Protein AF-A0A0Q6AF02-F1 (afdb_monomer)

Structure (mmCIF, N/CA/C/O backbone):
data_AF-A0A0Q6AF02-F1
#
_entry.id   AF-A0A0Q6AF02-F1
#
loop_
_atom_site.group_PDB
_atom_site.id
_atom_site.type_symbol
_atom_site.label_atom_id
_atom_site.label_alt_id
_atom_site.label_comp_id
_atom_site.label_asym_id
_atom_site.label_entity_id
_atom_site.label_seq_id
_atom_site.pdbx_PDB_ins_code
_atom_site.Cartn_x
_atom_site.Cartn_y
_atom_site.Cartn_z
_atom_site.occupancy
_atom_site.B_iso_or_equiv
_atom_site.auth_seq_id
_atom_site.auth_comp_id
_atom_site.auth_asym_id
_atom_site.auth_atom_id
_atom_site.pdbx_PDB_model_num
ATOM 1 N N . MET A 1 1 ? 44.358 27.420 7.955 1.00 37.75 1 MET A N 1
ATOM 2 C CA . MET A 1 1 ? 42.932 27.780 7.808 1.00 37.75 1 MET A CA 1
ATOM 3 C C . MET A 1 1 ? 42.474 27.159 6.496 1.00 37.75 1 MET A C 1
ATOM 5 O O . MET A 1 1 ? 42.951 27.600 5.468 1.00 37.75 1 MET A O 1
ATOM 9 N N . GLU A 1 2 ? 41.735 26.065 6.395 1.00 48.66 2 GLU A N 1
ATOM 10 C CA . GLU A 1 2 ? 41.163 25.079 7.316 1.00 48.66 2 GLU A CA 1
ATOM 11 C C . GLU A 1 2 ? 41.333 23.733 6.593 1.00 48.66 2 GLU A C 1
ATOM 13 O O . GLU A 1 2 ? 40.861 23.576 5.469 1.00 48.66 2 GLU A O 1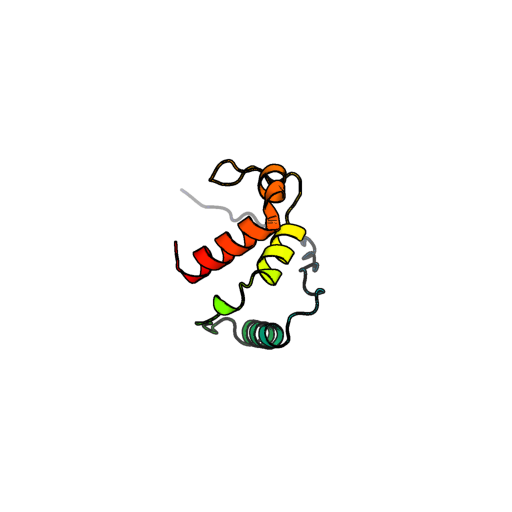
ATOM 18 N N . GLY A 1 3 ? 42.044 22.788 7.207 1.00 43.56 3 GLY A N 1
ATOM 19 C CA . GLY A 1 3 ? 42.007 21.388 6.799 1.00 43.56 3 GLY A CA 1
ATOM 20 C C . GLY A 1 3 ? 40.773 20.754 7.426 1.00 43.56 3 GLY A C 1
ATOM 21 O O . GLY A 1 3 ? 40.568 20.889 8.631 1.00 43.56 3 GLY A O 1
ATOM 22 N N . ARG A 1 4 ? 39.938 20.104 6.616 1.00 45.09 4 ARG A N 1
ATOM 23 C CA . ARG A 1 4 ? 38.854 19.257 7.115 1.00 45.09 4 ARG A CA 1
ATOM 24 C C . ARG A 1 4 ? 39.265 17.807 6.934 1.00 45.09 4 ARG A C 1
ATOM 26 O O . ARG A 1 4 ? 39.245 17.270 5.831 1.00 45.09 4 ARG A O 1
ATOM 33 N N . ASP A 1 5 ? 39.702 17.268 8.059 1.00 39.75 5 ASP A N 1
ATOM 34 C CA . ASP A 1 5 ? 39.973 15.874 8.362 1.00 39.75 5 ASP A CA 1
ATOM 35 C C . ASP A 1 5 ? 38.769 14.996 7.971 1.00 39.75 5 ASP A C 1
ATOM 37 O O . ASP A 1 5 ? 37.625 15.286 8.335 1.00 39.75 5 ASP A O 1
ATOM 41 N N . GLN A 1 6 ? 39.017 13.968 7.161 1.00 53.91 6 GLN A N 1
ATOM 42 C CA . GLN A 1 6 ? 38.043 12.924 6.855 1.00 53.91 6 GLN A CA 1
ATOM 43 C C . GLN A 1 6 ? 38.026 11.950 8.035 1.00 53.91 6 GLN A C 1
ATOM 45 O O . GLN A 1 6 ? 39.070 11.366 8.317 1.00 53.91 6 GLN A O 1
ATOM 50 N N . PRO A 1 7 ? 36.887 11.698 8.700 1.00 41.09 7 PRO A N 1
ATOM 51 C CA . PRO A 1 7 ? 36.839 10.615 9.661 1.00 41.09 7 PRO A CA 1
ATOM 52 C C . PRO A 1 7 ? 36.814 9.284 8.902 1.00 41.09 7 PRO A C 1
ATOM 54 O O . PRO A 1 7 ? 35.787 8.851 8.372 1.00 41.09 7 PRO A O 1
ATOM 57 N N . GLU 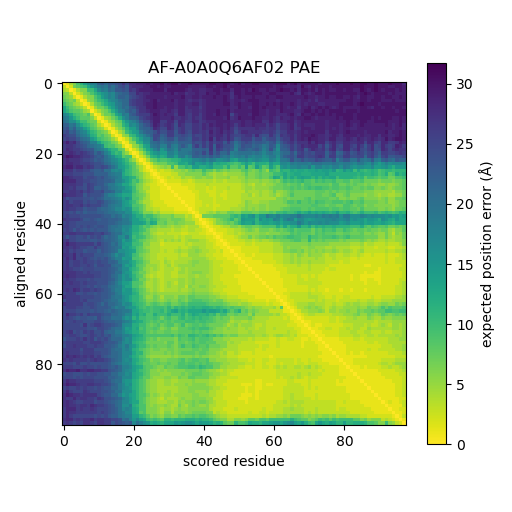A 1 8 ? 37.976 8.641 8.853 1.00 44.34 8 GLU A N 1
ATOM 58 C CA . GLU A 1 8 ? 38.107 7.202 8.674 1.00 44.34 8 GLU A CA 1
ATOM 59 C C . GLU A 1 8 ? 37.321 6.500 9.788 1.00 44.34 8 GLU A C 1
ATOM 61 O O . GLU A 1 8 ? 37.589 6.679 10.975 1.00 44.34 8 GLU A O 1
ATOM 66 N N . GLY A 1 9 ? 36.321 5.702 9.416 1.00 39.81 9 GLY A N 1
ATOM 67 C CA . GLY A 1 9 ? 35.558 4.932 10.391 1.00 39.81 9 GLY A CA 1
ATOM 68 C C . GLY A 1 9 ? 34.157 4.591 9.921 1.00 39.81 9 GLY A C 1
ATOM 69 O O . GLY A 1 9 ? 33.175 5.202 10.326 1.00 39.81 9 GLY A O 1
ATOM 70 N N . SER A 1 10 ? 34.031 3.552 9.108 1.00 36.22 10 SER A N 1
ATOM 71 C CA . SER A 1 10 ? 32.803 2.761 9.091 1.00 36.22 10 SER A CA 1
ATOM 72 C C . SER A 1 10 ? 33.210 1.310 9.132 1.00 36.22 10 SER A C 1
ATOM 74 O O . SER A 1 10 ? 33.608 0.707 8.137 1.00 36.22 10 SER A O 1
ATOM 76 N N . LEU A 1 11 ? 33.178 0.814 10.362 1.00 33.81 11 LEU A N 1
ATOM 77 C CA . LEU A 1 11 ? 33.227 -0.580 10.727 1.00 33.81 11 LEU A CA 1
ATOM 78 C C . LEU A 1 11 ? 32.499 -1.438 9.696 1.00 33.81 11 LEU A C 1
ATOM 80 O O . LEU A 1 11 ? 31.414 -1.117 9.215 1.00 33.81 11 LEU A O 1
ATOM 84 N N . ARG A 1 12 ? 33.133 -2.570 9.420 1.00 41.12 12 ARG A N 1
ATOM 85 C CA . ARG A 1 12 ? 32.585 -3.767 8.799 1.00 41.12 12 ARG A CA 1
ATOM 86 C C . ARG A 1 12 ? 31.389 -4.273 9.621 1.00 41.12 12 ARG A C 1
ATOM 88 O O . ARG A 1 12 ? 31.466 -5.321 10.245 1.00 41.12 12 ARG A O 1
ATOM 95 N N . GLU A 1 13 ? 30.286 -3.536 9.635 1.00 42.06 13 GLU A N 1
ATOM 96 C CA . GLU A 1 13 ? 28.981 -4.045 10.037 1.00 42.06 13 GLU A CA 1
ATOM 97 C C . GLU A 1 13 ? 28.399 -4.754 8.824 1.00 42.06 13 GLU A C 1
ATOM 99 O O . GLU A 1 13 ? 27.736 -4.177 7.965 1.00 42.06 13 GLU A O 1
ATOM 104 N N . GLU A 1 14 ? 28.788 -6.024 8.726 1.00 40.62 14 GLU A N 1
ATOM 105 C CA . GLU A 1 14 ? 27.918 -7.137 8.364 1.00 40.62 14 GLU A CA 1
ATOM 106 C C . GLU A 1 14 ? 26.598 -6.674 7.748 1.00 40.62 14 GLU A C 1
ATOM 108 O O . GLU A 1 14 ? 25.597 -6.481 8.441 1.00 40.62 14 GLU A O 1
ATOM 113 N N . ALA A 1 15 ? 26.618 -6.470 6.428 1.00 40.62 15 ALA A N 1
ATOM 114 C CA . ALA A 1 15 ? 25.427 -6.218 5.645 1.00 40.62 15 ALA A CA 1
ATOM 115 C C . ALA A 1 15 ? 24.429 -7.328 5.978 1.00 40.62 15 ALA A C 1
ATOM 117 O O . ALA A 1 15 ? 24.567 -8.470 5.534 1.00 40.62 15 ALA A O 1
ATOM 118 N N . ARG A 1 16 ? 23.457 -6.995 6.834 1.00 35.53 16 ARG A N 1
ATOM 119 C CA . ARG A 1 16 ? 22.380 -7.872 7.273 1.00 35.53 16 ARG A CA 1
ATOM 120 C C . ARG A 1 16 ? 21.555 -8.201 6.0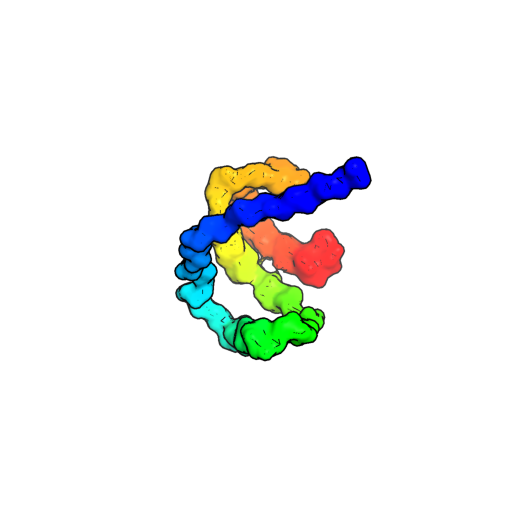40 1.00 35.53 16 ARG A C 1
ATOM 122 O O . ARG A 1 16 ? 20.565 -7.543 5.734 1.00 35.53 16 ARG A O 1
ATOM 129 N N . GLY A 1 17 ? 21.992 -9.228 5.319 1.00 44.34 17 GLY A N 1
ATOM 130 C CA . GLY A 1 17 ? 21.275 -9.872 4.235 1.00 44.34 17 GLY A CA 1
ATOM 131 C C . GLY A 1 17 ? 20.025 -10.530 4.794 1.00 44.34 17 GLY A C 1
ATOM 132 O O . GLY A 1 17 ? 19.988 -11.733 5.025 1.00 44.34 17 GLY A O 1
ATOM 133 N N . ARG A 1 18 ? 18.998 -9.727 5.063 1.00 39.31 18 ARG A N 1
ATOM 134 C CA . ARG A 1 18 ? 17.644 -10.185 5.382 1.00 39.31 18 ARG A CA 1
ATOM 135 C C . ARG A 1 18 ? 16.623 -9.258 4.736 1.00 39.31 18 ARG A C 1
ATOM 137 O O . ARG A 1 18 ? 15.690 -8.780 5.372 1.00 39.31 18 ARG A O 1
ATOM 144 N N . THR A 1 19 ? 16.796 -9.011 3.443 1.00 37.75 19 THR A N 1
ATOM 145 C CA . THR A 1 19 ? 15.728 -8.457 2.614 1.00 37.75 19 THR A CA 1
ATOM 146 C C . THR A 1 19 ? 14.649 -9.514 2.399 1.00 37.75 19 THR A C 1
ATOM 148 O O . THR A 1 19 ? 14.917 -10.705 2.240 1.00 37.75 19 THR A O 1
ATOM 151 N N . GLN A 1 20 ? 13.406 -9.045 2.419 1.00 50.25 20 GLN A N 1
ATOM 152 C CA . GLN A 1 20 ? 12.135 -9.768 2.510 1.00 50.25 20 GLN A CA 1
ATOM 153 C C . GLN A 1 20 ? 11.772 -10.587 1.250 1.00 50.25 20 GLN A C 1
ATOM 155 O O . GLN A 1 20 ? 10.601 -10.738 0.910 1.00 50.25 20 GLN A O 1
ATOM 160 N N . SER A 1 21 ? 12.762 -11.134 0.546 1.00 48.75 21 SER A N 1
ATOM 161 C CA . SER A 1 21 ? 12.618 -11.797 -0.755 1.00 48.75 21 SER A CA 1
ATOM 162 C C . SER A 1 21 ? 12.138 -13.253 -0.656 1.00 48.75 21 SER A C 1
ATOM 164 O O . SER A 1 21 ? 12.560 -14.0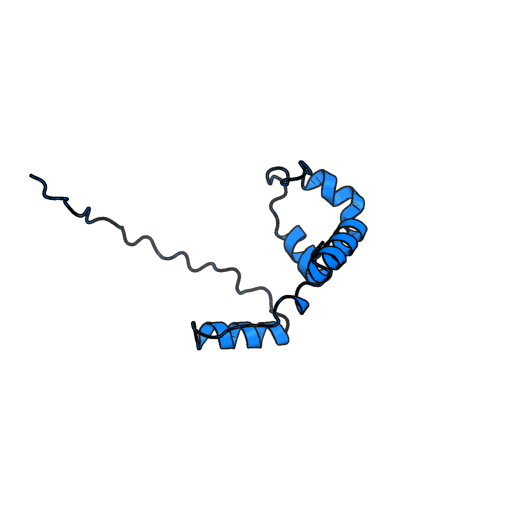85 -1.455 1.00 48.75 21 SER A O 1
ATOM 166 N N . ARG A 1 22 ? 11.313 -13.598 0.344 1.00 45.06 22 ARG A N 1
ATOM 167 C CA . ARG A 1 22 ? 10.862 -14.988 0.565 1.00 45.06 22 ARG A CA 1
ATOM 168 C C . ARG A 1 22 ? 9.346 -15.194 0.501 1.00 45.06 22 ARG A C 1
ATOM 170 O O . ARG A 1 22 ? 8.888 -16.319 0.645 1.00 45.06 22 ARG A O 1
ATOM 177 N N . VAL A 1 23 ? 8.564 -14.143 0.256 1.00 56.66 23 VAL A N 1
ATOM 178 C CA . VAL A 1 23 ? 7.189 -14.341 -0.223 1.00 56.66 23 VAL A CA 1
ATOM 179 C C . VAL A 1 23 ? 7.286 -14.520 -1.730 1.00 56.66 23 VAL A C 1
ATOM 181 O O . VAL A 1 23 ? 7.874 -13.662 -2.385 1.00 56.66 23 VAL A O 1
ATOM 184 N N . ALA A 1 24 ? 6.775 -15.639 -2.252 1.00 60.66 24 ALA A N 1
ATOM 185 C CA . ALA A 1 24 ? 6.698 -15.871 -3.690 1.00 60.66 24 ALA A CA 1
ATOM 186 C C . ALA A 1 24 ? 6.022 -14.657 -4.335 1.00 60.66 24 ALA A C 1
ATOM 188 O O . ALA A 1 24 ? 4.914 -14.275 -3.943 1.00 60.66 24 ALA A O 1
ATOM 189 N N . LEU A 1 25 ? 6.738 -13.997 -5.243 1.00 64.00 25 LEU A N 1
ATOM 190 C CA . LEU A 1 25 ? 6.169 -12.884 -5.976 1.00 64.00 25 LEU A CA 1
ATOM 191 C C . LEU A 1 25 ? 5.191 -13.464 -7.001 1.00 64.00 25 LEU A C 1
ATOM 193 O O . LEU A 1 25 ? 5.464 -14.508 -7.592 1.00 64.00 25 LEU A O 1
ATOM 197 N N . PRO A 1 26 ? 4.068 -12.784 -7.246 1.00 73.50 26 PRO A N 1
ATOM 198 C CA . PRO A 1 26 ? 3.282 -13.016 -8.443 1.00 73.50 26 PRO A CA 1
ATOM 199 C C . PRO A 1 26 ? 4.195 -13.075 -9.693 1.00 73.50 26 PRO A C 1
ATOM 201 O O . PRO A 1 26 ? 5.120 -12.261 -9.789 1.00 73.50 26 PRO A O 1
ATOM 204 N N . PRO A 1 27 ? 3.966 -13.987 -10.660 1.00 76.62 27 PRO A N 1
ATOM 205 C CA . PRO A 1 27 ? 4.877 -14.214 -11.796 1.00 76.62 27 PRO A CA 1
ATOM 206 C C . PRO A 1 27 ? 5.181 -12.952 -12.625 1.00 76.62 27 PRO A C 1
ATOM 208 O O . PRO A 1 27 ? 6.271 -12.773 -13.170 1.00 76.62 27 PRO A O 1
ATOM 211 N N . ASN A 1 28 ? 4.213 -12.037 -12.707 1.00 78.38 28 ASN A N 1
ATOM 212 C CA . ASN A 1 28 ? 4.370 -10.716 -13.316 1.00 78.38 28 ASN A CA 1
ATOM 213 C C . ASN A 1 28 ? 5.402 -9.850 -12.570 1.00 78.38 28 ASN A C 1
ATOM 215 O O . ASN A 1 28 ? 6.242 -9.218 -13.210 1.00 78.38 28 ASN A O 1
ATOM 219 N N . LEU A 1 29 ? 5.397 -9.862 -11.235 1.00 84.75 29 LEU A N 1
ATOM 220 C CA . LEU A 1 29 ? 6.357 -9.125 -10.413 1.00 84.75 29 LEU A CA 1
ATOM 221 C C . LEU A 1 29 ? 7.736 -9.794 -10.361 1.00 84.75 29 LEU A C 1
ATOM 223 O O . LEU A 1 29 ? 8.733 -9.090 -10.201 1.00 84.75 29 LEU A O 1
ATOM 227 N N . GLU A 1 30 ? 7.838 -11.114 -10.546 1.00 85.06 30 GLU A N 1
ATOM 228 C CA . GLU A 1 30 ? 9.141 -11.791 -10.668 1.00 85.06 30 GLU A CA 1
ATOM 229 C C . GLU A 1 30 ? 9.941 -11.263 -11.862 1.00 85.06 30 GLU A C 1
ATOM 231 O O . GLU A 1 30 ? 11.129 -10.960 -11.735 1.00 85.06 30 GLU A O 1
ATOM 236 N N . ARG A 1 31 ? 9.275 -11.056 -13.004 1.00 85.56 31 ARG A N 1
ATOM 237 C CA . ARG A 1 31 ? 9.888 -10.453 -14.196 1.00 85.56 31 ARG A CA 1
ATOM 238 C C . ARG A 1 31 ? 10.315 -9.007 -13.969 1.00 85.56 31 ARG A C 1
ATOM 240 O O . ARG A 1 31 ? 11.408 -8.628 -14.386 1.00 85.56 31 ARG A O 1
ATOM 247 N N . VAL A 1 32 ? 9.477 -8.210 -13.302 1.00 87.06 32 VAL A N 1
ATOM 248 C CA . VAL A 1 32 ? 9.822 -6.829 -12.918 1.00 87.06 32 VAL A CA 1
ATOM 249 C C . VAL A 1 32 ? 11.071 -6.829 -12.036 1.00 87.06 32 VAL A C 1
ATOM 251 O O . VAL A 1 32 ? 11.999 -6.060 -12.275 1.00 87.06 32 VAL A O 1
ATOM 254 N N . ASN A 1 33 ? 11.134 -7.735 -11.060 1.00 86.62 33 ASN A N 1
ATOM 255 C CA . ASN A 1 33 ? 12.265 -7.859 -10.146 1.00 86.62 33 ASN A CA 1
ATOM 256 C C . ASN A 1 33 ? 13.547 -8.309 -10.872 1.00 86.62 33 ASN A C 1
ATOM 258 O O . ASN A 1 33 ? 14.617 -7.750 -10.637 1.00 86.62 33 ASN A O 1
ATOM 262 N N . ALA A 1 34 ? 13.447 -9.265 -11.800 1.00 88.25 34 ALA A N 1
ATOM 263 C CA . ALA A 1 34 ? 14.570 -9.684 -12.638 1.00 88.25 34 ALA A CA 1
ATOM 264 C C . ALA A 1 34 ? 15.111 -8.526 -13.494 1.00 88.25 34 ALA A C 1
ATOM 266 O O . ALA A 1 34 ? 16.318 -8.282 -13.493 1.00 88.25 34 ALA A O 1
ATOM 267 N N . ALA A 1 35 ? 14.227 -7.764 -14.146 1.00 86.38 35 ALA A N 1
ATOM 26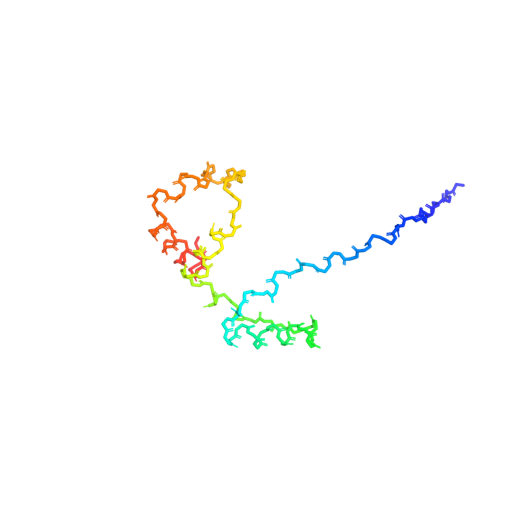8 C CA . ALA A 1 35 ? 14.608 -6.581 -14.917 1.00 86.38 35 ALA A CA 1
ATOM 269 C C . ALA A 1 35 ? 15.271 -5.508 -14.032 1.00 86.38 35 ALA A C 1
ATOM 271 O O . ALA A 1 35 ? 16.300 -4.945 -14.406 1.00 86.38 35 ALA A O 1
ATOM 272 N N . ALA A 1 36 ? 14.740 -5.284 -12.824 1.00 87.50 36 ALA A N 1
ATOM 273 C CA . ALA A 1 36 ? 15.305 -4.337 -11.864 1.00 87.50 36 ALA A CA 1
ATOM 274 C C . ALA A 1 36 ? 16.710 -4.750 -11.392 1.00 87.50 36 ALA A C 1
ATOM 276 O O . ALA A 1 36 ? 17.569 -3.893 -11.196 1.00 87.50 36 ALA A O 1
ATOM 277 N N . LYS A 1 37 ? 16.964 -6.058 -11.239 1.00 87.12 37 LYS A N 1
ATOM 278 C CA . LYS A 1 37 ? 18.282 -6.598 -10.866 1.00 87.12 37 LYS A CA 1
ATOM 279 C C . LYS A 1 37 ? 19.310 -6.504 -11.992 1.00 87.12 37 LYS A C 1
ATOM 281 O O . LYS A 1 37 ? 20.481 -6.279 -11.713 1.00 87.12 37 LYS A O 1
ATOM 286 N N . GLN A 1 38 ? 18.893 -6.720 -13.237 1.00 87.19 38 GLN A N 1
ATOM 287 C CA . GLN A 1 38 ? 19.803 -6.756 -14.386 1.00 87.19 38 GLN A CA 1
ATOM 288 C C . GLN A 1 38 ? 20.220 -5.363 -14.861 1.00 87.19 38 GLN A C 1
ATOM 290 O O . GLN A 1 38 ? 21.350 -5.182 -15.307 1.00 87.19 38 GLN A O 1
ATOM 295 N N . ALA A 1 39 ? 19.329 -4.376 -14.768 1.00 85.19 39 ALA A N 1
ATOM 296 C CA . ALA A 1 39 ? 19.595 -3.036 -15.265 1.00 85.19 39 ALA A CA 1
ATOM 297 C C . ALA A 1 39 ? 19.022 -1.982 -14.315 1.00 85.19 39 ALA A C 1
ATOM 299 O O . ALA A 1 39 ? 17.834 -1.659 -14.357 1.00 85.19 39 ALA A O 1
ATOM 300 N N . ALA A 1 40 ? 19.909 -1.381 -13.516 1.00 76.19 40 ALA A N 1
ATOM 301 C CA . ALA A 1 40 ? 19.576 -0.305 -12.579 1.00 76.19 40 ALA A CA 1
ATOM 302 C C . ALA A 1 40 ? 18.978 0.942 -13.263 1.00 76.19 40 ALA A C 1
ATOM 304 O O . ALA A 1 40 ? 18.304 1.737 -12.618 1.00 76.19 40 ALA A O 1
ATOM 305 N N . GLN A 1 41 ? 19.203 1.105 -14.572 1.00 83.69 41 GLN A N 1
ATOM 306 C CA . GLN A 1 41 ? 18.688 2.220 -15.375 1.00 83.69 41 GLN A CA 1
ATOM 307 C C . GLN A 1 41 ? 17.323 1.922 -16.029 1.00 83.69 41 GLN A C 1
ATOM 309 O O . GLN A 1 41 ? 16.805 2.749 -16.780 1.00 83.69 41 GLN A O 1
ATOM 314 N N . THR A 1 42 ? 16.722 0.755 -15.766 1.00 84.25 42 THR A N 1
ATOM 315 C CA . THR A 1 42 ? 15.410 0.390 -16.319 1.00 84.25 42 THR A CA 1
ATOM 316 C C . THR A 1 42 ? 14.322 1.324 -15.794 1.00 84.25 42 THR A C 1
ATOM 318 O O . THR A 1 42 ? 14.084 1.411 -14.590 1.00 84.25 42 THR A O 1
ATOM 321 N N . ARG A 1 43 ? 13.611 1.994 -16.707 1.00 86.25 43 ARG A N 1
ATOM 322 C CA . ARG A 1 43 ? 12.415 2.777 -16.377 1.00 86.25 43 ARG A CA 1
ATOM 323 C C . ARG A 1 43 ? 11.177 1.892 -16.415 1.00 86.25 43 ARG A C 1
ATOM 325 O O . ARG A 1 43 ? 10.785 1.414 -17.475 1.00 86.25 43 ARG A O 1
ATOM 332 N N . PHE A 1 44 ? 10.526 1.737 -15.267 1.00 87.44 44 PHE A N 1
ATOM 333 C CA . PHE A 1 44 ? 9.221 1.092 -15.175 1.00 87.44 44 PHE A CA 1
ATOM 334 C C . PHE A 1 44 ? 8.122 2.149 -15.250 1.00 87.44 44 PHE A C 1
ATOM 336 O O . PHE A 1 44 ? 8.007 2.995 -14.368 1.00 87.44 44 PHE A O 1
ATOM 343 N N . THR A 1 45 ? 7.316 2.111 -16.307 1.00 89.25 45 THR A N 1
ATOM 344 C CA . THR A 1 45 ? 6.282 3.128 -16.571 1.00 89.25 45 THR A CA 1
ATOM 345 C C . THR A 1 45 ? 4.892 2.725 -16.092 1.00 89.25 45 THR A C 1
ATOM 347 O O . THR A 1 45 ? 4.009 3.568 -16.002 1.00 89.25 45 THR A O 1
ATOM 350 N N . ALA A 1 46 ? 4.687 1.450 -15.761 1.00 88.06 46 ALA A N 1
ATOM 351 C CA . ALA A 1 46 ? 3.374 0.905 -15.451 1.00 88.06 46 ALA A CA 1
ATOM 352 C C . ALA A 1 46 ? 3.427 -0.013 -14.224 1.00 88.06 46 ALA A C 1
ATOM 354 O O . ALA A 1 46 ? 3.009 -1.151 -14.313 1.00 88.06 46 ALA A O 1
ATOM 355 N N . LEU A 1 47 ? 3.953 0.423 -13.076 1.00 90.19 47 LEU A N 1
ATOM 356 C CA . LEU A 1 47 ? 3.917 -0.410 -11.855 1.00 90.19 47 LEU A CA 1
ATOM 357 C C . LEU A 1 47 ? 2.623 -0.257 -11.052 1.00 90.19 47 LEU A C 1
ATOM 359 O O . LEU A 1 47 ? 2.267 -1.158 -10.299 1.00 90.19 47 LEU A O 1
ATOM 363 N N . LEU A 1 48 ? 1.917 0.863 -11.226 1.00 88.62 48 LEU A N 1
ATOM 364 C CA . LEU A 1 48 ? 0.747 1.216 -10.418 1.00 88.62 48 LEU A CA 1
ATOM 365 C C . LEU A 1 48 ? -0.366 0.160 -10.486 1.00 88.62 48 LEU A C 1
ATOM 367 O O . LEU A 1 48 ? -0.980 -0.134 -9.471 1.00 88.62 48 LEU A O 1
ATOM 371 N N . HIS A 1 49 ? -0.562 -0.473 -11.647 1.00 86.62 49 HIS A N 1
ATOM 372 C CA . HIS A 1 49 ? -1.591 -1.502 -11.838 1.00 86.62 49 HIS A CA 1
ATOM 373 C C . HIS A 1 49 ? -1.361 -2.789 -11.021 1.00 86.62 49 HIS A C 1
ATOM 375 O O . HIS A 1 49 ? -2.232 -3.651 -10.989 1.00 86.62 49 HIS A O 1
ATOM 381 N N . HIS A 1 50 ? -0.195 -2.952 -10.385 1.00 88.00 50 HIS A N 1
ATOM 382 C CA . HIS A 1 50 ? 0.070 -4.061 -9.464 1.00 88.00 50 HIS A CA 1
ATOM 383 C C . HIS A 1 50 ? -0.426 -3.795 -8.036 1.00 88.00 50 HIS A C 1
ATOM 385 O O . HIS A 1 50 ? -0.312 -4.675 -7.182 1.00 88.00 50 HIS A O 1
ATOM 391 N N . ILE A 1 51 ? -0.927 -2.592 -7.744 1.00 90.31 51 ILE A N 1
ATOM 392 C CA . ILE A 1 51 ? -1.433 -2.228 -6.419 1.00 90.31 51 ILE A CA 1
ATOM 393 C C . ILE 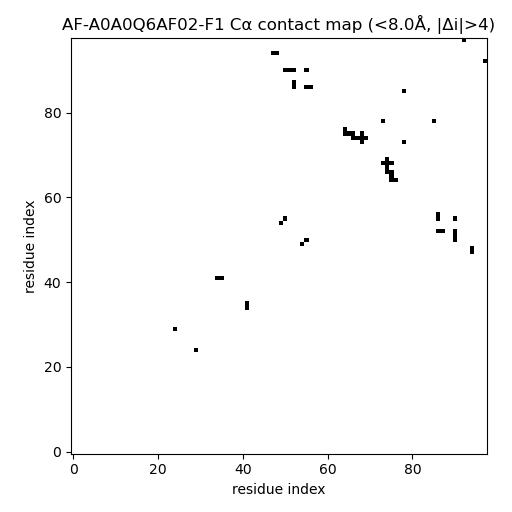A 1 51 ? -2.926 -2.558 -6.345 1.00 90.31 51 ILE A C 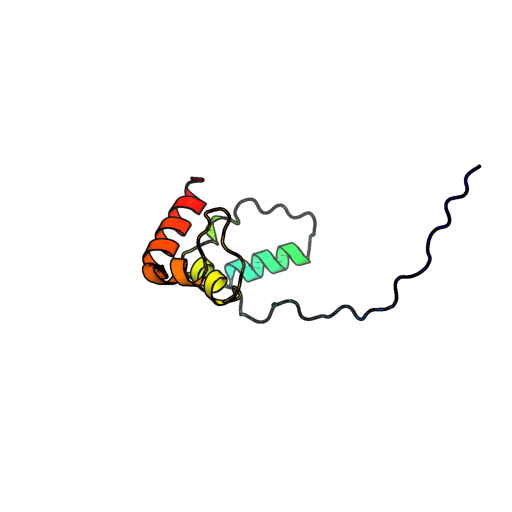1
ATOM 395 O O . ILE A 1 51 ? -3.762 -1.670 -6.406 1.00 90.31 51 ILE A O 1
ATOM 399 N N . ASP A 1 52 ? -3.265 -3.838 -6.218 1.00 91.75 52 ASP A N 1
ATOM 400 C CA . ASP A 1 52 ? -4.648 -4.288 -6.017 1.00 91.75 52 ASP A CA 1
ATOM 401 C C . ASP A 1 52 ? -5.033 -4.405 -4.524 1.00 91.75 52 ASP A C 1
ATOM 403 O O . ASP A 1 52 ? -4.210 -4.243 -3.615 1.00 91.75 52 ASP A O 1
ATOM 407 N N . GLU A 1 53 ? -6.307 -4.701 -4.250 1.00 93.88 53 GLU A N 1
ATOM 408 C CA . GLU A 1 53 ? -6.823 -4.878 -2.886 1.00 93.88 53 GLU A CA 1
ATOM 409 C C . GLU A 1 53 ? -6.072 -5.969 -2.104 1.00 93.88 53 GLU A C 1
ATOM 411 O O . GLU A 1 53 ? -5.833 -5.822 -0.902 1.00 93.88 53 GLU A O 1
ATOM 416 N N . ALA A 1 54 ? -5.648 -7.051 -2.765 1.00 91.44 54 ALA A N 1
ATOM 417 C CA . ALA A 1 54 ? -4.911 -8.131 -2.117 1.00 91.44 54 ALA A CA 1
ATOM 418 C C . ALA A 1 54 ? -3.483 -7.693 -1.755 1.00 91.44 54 ALA A C 1
ATOM 420 O O . ALA A 1 54 ? -2.994 -8.021 -0.665 1.00 91.44 54 ALA A O 1
ATOM 421 N N . ALA A 1 55 ? -2.830 -6.913 -2.619 1.00 91.81 55 ALA A N 1
ATOM 422 C CA . ALA A 1 55 ? -1.534 -6.299 -2.353 1.00 91.81 55 ALA A CA 1
ATOM 423 C C . ALA A 1 55 ? -1.612 -5.324 -1.166 1.00 91.81 55 ALA A C 1
ATOM 425 O O . ALA A 1 55 ? -0.785 -5.401 -0.249 1.00 91.81 55 ALA A O 1
ATOM 426 N N . LEU A 1 56 ? -2.639 -4.468 -1.126 1.00 93.19 56 LEU A N 1
ATOM 427 C CA . LEU A 1 56 ? -2.877 -3.531 -0.022 1.00 93.19 56 LEU A CA 1
ATOM 428 C C . LEU A 1 56 ? -3.186 -4.258 1.292 1.00 93.19 56 LEU A C 1
ATOM 430 O O . LEU A 1 56 ? -2.610 -3.935 2.334 1.00 93.19 56 LEU A O 1
ATOM 434 N N . LEU A 1 57 ? -4.018 -5.299 1.251 1.00 93.75 57 LEU A N 1
ATOM 435 C CA . LEU A 1 57 ? -4.310 -6.126 2.420 1.00 93.75 57 LEU A CA 1
ATOM 436 C C . LEU A 1 57 ? -3.046 -6.822 2.942 1.00 93.75 57 LEU A C 1
ATOM 438 O O . LEU A 1 57 ? -2.825 -6.913 4.154 1.00 93.75 57 LEU A O 1
ATOM 442 N N . GLN A 1 58 ? -2.185 -7.302 2.043 1.00 91.38 58 GLN A N 1
ATOM 443 C CA . GLN A 1 58 ? -0.908 -7.897 2.421 1.00 91.38 58 GLN A CA 1
ATOM 444 C C . GLN A 1 58 ? 0.030 -6.861 3.059 1.00 91.38 58 GLN A C 1
ATOM 446 O O . GLN A 1 58 ? 0.676 -7.168 4.066 1.00 91.38 58 GLN A O 1
ATOM 451 N N . ALA A 1 59 ? 0.081 -5.639 2.526 1.00 91.44 59 ALA A N 1
ATOM 452 C CA . ALA A 1 59 ? 0.840 -4.540 3.115 1.00 91.44 59 ALA A CA 1
ATOM 453 C C . ALA A 1 59 ? 0.329 -4.197 4.526 1.00 91.44 59 ALA A C 1
ATOM 455 O O . ALA A 1 59 ? 1.123 -4.155 5.469 1.00 91.44 59 ALA A O 1
ATOM 456 N N . PHE A 1 60 ? -0.991 -4.084 4.707 1.00 91.56 60 PHE A N 1
ATOM 457 C CA . PHE A 1 60 ? -1.617 -3.865 6.016 1.00 91.56 60 PHE A CA 1
ATOM 458 C C . PHE A 1 60 ? -1.287 -4.983 7.018 1.00 91.56 60 PHE A C 1
ATOM 460 O O . PHE A 1 60 ? -1.026 -4.744 8.200 1.00 91.56 60 PHE A O 1
ATOM 467 N N . ARG A 1 61 ? -1.243 -6.241 6.565 1.00 90.38 61 ARG A N 1
ATOM 468 C CA . ARG A 1 61 ? -0.849 -7.383 7.411 1.00 90.38 61 ARG A CA 1
ATOM 469 C C . ARG A 1 61 ? 0.612 -7.308 7.864 1.00 90.38 61 ARG A C 1
ATOM 471 O O . ARG A 1 61 ? 0.912 -7.690 8.994 1.00 90.38 61 ARG A O 1
ATOM 478 N N . ARG A 1 62 ? 1.501 -6.786 7.016 1.00 90.38 62 ARG A N 1
ATOM 479 C CA . ARG A 1 62 ? 2.928 -6.587 7.329 1.00 90.38 62 ARG A CA 1
ATOM 480 C C . ARG A 1 62 ? 3.189 -5.357 8.204 1.00 90.38 62 ARG A C 1
ATOM 482 O O . ARG A 1 62 ? 4.244 -5.283 8.832 1.00 90.38 62 ARG A O 1
ATOM 489 N N . GLN A 1 63 ? 2.260 -4.403 8.255 1.00 89.50 63 GLN A N 1
ATOM 490 C CA . GLN A 1 63 ? 2.389 -3.204 9.077 1.00 89.50 63 GLN A CA 1
ATOM 491 C C . GLN A 1 63 ? 2.429 -3.548 10.575 1.00 89.50 63 GLN A C 1
ATOM 493 O O . GLN A 1 63 ? 1.711 -4.429 11.060 1.00 89.50 63 GLN A O 1
ATOM 498 N N . LYS A 1 64 ? 3.277 -2.832 11.327 1.00 87.38 64 LYS A N 1
ATOM 499 C CA . LYS A 1 64 ? 3.354 -2.961 12.788 1.00 87.38 64 LYS A CA 1
ATOM 500 C C . LYS A 1 64 ? 2.025 -2.538 13.414 1.00 87.38 64 LYS A C 1
ATOM 502 O O . LYS A 1 64 ? 1.515 -1.465 13.113 1.00 87.38 64 LYS A O 1
ATOM 507 N N . ARG A 1 65 ? 1.510 -3.347 14.343 1.00 87.06 65 ARG A N 1
ATOM 508 C CA . ARG A 1 65 ? 0.232 -3.079 15.032 1.00 87.06 65 ARG A CA 1
ATOM 509 C C . ARG A 1 65 ? 0.272 -1.815 15.900 1.00 87.06 65 ARG A C 1
ATOM 511 O O . ARG A 1 65 ? -0.749 -1.169 16.065 1.00 87.06 65 ARG A O 1
ATOM 518 N N . GLN A 1 66 ? 1.453 -1.457 16.404 1.00 86.50 66 GLN A N 1
ATOM 519 C CA . GLN A 1 66 ? 1.707 -0.261 17.217 1.00 86.50 66 GLN A CA 1
ATOM 520 C C . GLN A 1 66 ? 2.403 0.847 16.406 1.00 86.50 66 GLN A C 1
ATOM 522 O O . GLN A 1 66 ? 3.278 1.543 16.914 1.00 86.50 66 GLN A O 1
ATOM 527 N N . ALA A 1 67 ? 2.103 0.960 15.110 1.00 86.88 67 ALA A N 1
ATOM 528 C CA . ALA A 1 67 ? 2.589 2.088 14.323 1.00 86.88 67 ALA A CA 1
ATOM 529 C C . ALA A 1 67 ? 1.952 3.399 14.814 1.00 86.88 67 ALA A C 1
ATOM 531 O O . ALA A 1 67 ? 0.817 3.395 15.296 1.00 86.88 67 ALA A O 1
ATOM 532 N N . SER A 1 68 ? 2.676 4.511 14.659 1.00 90.88 68 SER A N 1
ATOM 533 C CA . SER A 1 68 ? 2.114 5.850 14.848 1.00 90.88 68 SER A CA 1
ATOM 534 C C . SER A 1 68 ? 0.869 6.040 13.983 1.00 90.88 68 SER A C 1
ATOM 536 O O . SER A 1 68 ? 0.731 5.407 12.933 1.00 90.88 68 SER A O 1
ATOM 538 N N . ALA A 1 69 ? -0.024 6.921 14.431 1.00 92.31 69 ALA A N 1
ATOM 539 C CA . ALA A 1 69 ? -1.184 7.316 13.647 1.00 92.31 69 ALA A CA 1
ATOM 540 C C . ALA A 1 69 ? -0.765 7.828 12.259 1.00 92.31 69 ALA A C 1
ATOM 542 O O . ALA A 1 69 ? 0.320 8.398 12.097 1.00 92.31 69 ALA A O 1
ATOM 543 N N . GLY A 1 70 ? -1.629 7.603 11.269 1.00 90.56 70 GLY A N 1
ATOM 544 C CA . GLY A 1 70 ? -1.467 8.161 9.934 1.00 90.56 70 GLY A CA 1
ATOM 545 C C . GLY A 1 70 ? -1.470 9.689 9.948 1.00 90.56 70 GLY A C 1
ATOM 546 O O . GLY A 1 70 ? -1.755 10.331 10.959 1.00 90.56 70 GLY A O 1
ATOM 547 N N . VAL A 1 71 ? -1.169 10.288 8.796 1.00 89.62 71 VAL A N 1
ATOM 548 C CA . VAL A 1 71 ? -1.237 11.751 8.603 1.00 89.62 71 VAL A CA 1
ATOM 549 C C . VAL A 1 71 ? -2.643 12.316 8.839 1.00 89.62 71 VAL A C 1
ATOM 551 O O . VAL A 1 71 ? -2.799 13.485 9.165 1.00 89.62 71 VAL A O 1
ATOM 554 N N . ASP A 1 72 ? -3.654 11.465 8.703 1.00 89.00 72 ASP A N 1
ATOM 555 C CA . ASP A 1 72 ? -5.066 11.702 8.992 1.00 89.00 72 ASP A CA 1
ATOM 556 C C . ASP A 1 72 ? -5.432 11.477 10.473 1.00 89.00 72 ASP A C 1
ATOM 558 O O . ASP A 1 7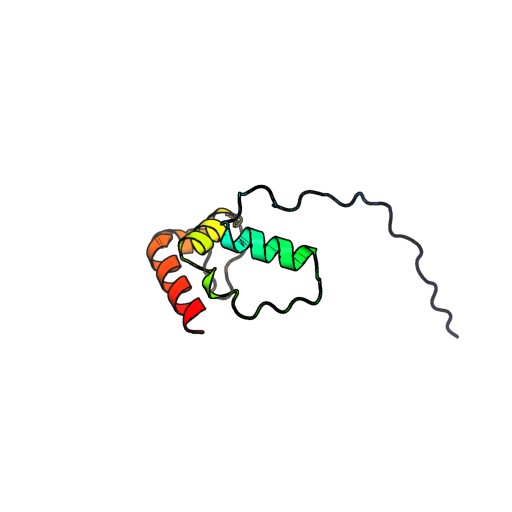2 ? -6.594 11.607 10.854 1.00 89.00 72 ASP A O 1
ATOM 562 N N . GLY A 1 73 ? -4.461 11.124 11.319 1.00 92.56 73 GLY A N 1
ATOM 563 C CA . GLY A 1 73 ? -4.669 10.799 12.729 1.00 92.56 73 GLY A CA 1
ATOM 564 C C . GLY A 1 73 ? -5.269 9.410 12.970 1.00 92.56 73 GLY A C 1
ATOM 565 O O . GLY A 1 73 ? -5.522 9.049 14.123 1.00 92.56 73 GLY A O 1
ATOM 566 N N . VAL A 1 74 ? -5.474 8.597 11.929 1.00 92.62 74 VAL A N 1
ATOM 567 C CA . VAL A 1 74 ? -6.099 7.277 12.067 1.00 92.62 74 VAL A CA 1
ATOM 568 C C . VAL A 1 74 ? -5.063 6.250 12.533 1.00 92.62 74 VAL A C 1
ATOM 570 O O . VAL A 1 74 ? -3.996 6.084 11.942 1.00 92.62 74 VAL A O 1
ATOM 573 N N . THR A 1 75 ? -5.365 5.534 13.618 1.00 93.19 75 THR A N 1
ATOM 574 C CA . THR A 1 75 ? -4.515 4.440 14.114 1.00 93.19 75 THR A CA 1
ATOM 575 C C . THR A 1 75 ? -4.782 3.146 13.352 1.00 93.19 75 THR A C 1
ATOM 577 O O . THR A 1 75 ? -5.874 2.931 12.827 1.00 93.19 75 THR A O 1
ATOM 580 N N . VAL A 1 76 ? -3.814 2.223 13.355 1.00 92.38 76 VAL A N 1
ATOM 581 C CA . VAL A 1 76 ? -3.980 0.888 12.746 1.00 92.38 76 VAL A CA 1
ATOM 582 C C . VAL A 1 76 ? -5.206 0.162 13.309 1.00 92.38 76 VAL A C 1
ATOM 584 O O . VAL A 1 76 ? -5.946 -0.461 12.554 1.00 92.38 76 VAL A O 1
ATOM 587 N N . ALA A 1 77 ? -5.444 0.270 14.622 1.00 92.12 77 ALA A N 1
ATOM 588 C CA . ALA A 1 77 ? -6.602 -0.333 15.276 1.00 92.12 77 ALA A CA 1
ATOM 589 C C . ALA A 1 77 ? -7.918 0.243 14.738 1.00 92.12 77 ALA A C 1
ATOM 591 O O . ALA A 1 77 ? -8.808 -0.520 14.370 1.00 92.12 77 ALA A O 1
ATOM 5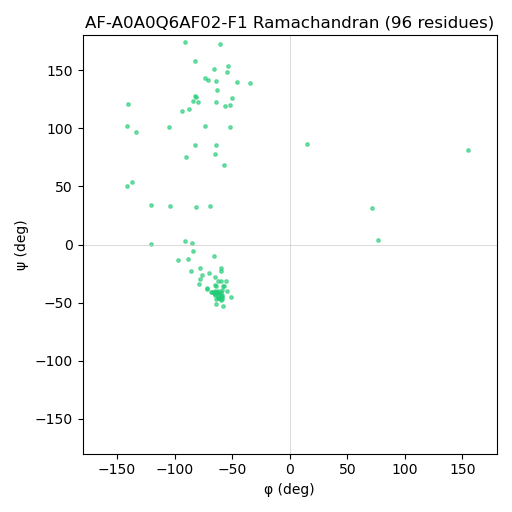92 N N . LYS A 1 78 ? -8.005 1.574 14.616 1.00 93.94 78 LYS A N 1
ATOM 593 C CA . LYS A 1 78 ? -9.206 2.239 14.107 1.00 93.94 78 LYS A CA 1
ATOM 594 C C . LYS A 1 78 ? -9.450 1.929 12.631 1.00 93.94 78 LYS A C 1
ATOM 596 O O . LYS A 1 78 ? -10.577 1.653 12.237 1.00 93.94 78 LYS A O 1
ATOM 601 N N . TYR A 1 79 ? -8.387 1.904 11.829 1.00 94.06 79 TYR A N 1
ATOM 602 C CA . TYR A 1 79 ? -8.461 1.542 10.413 1.00 94.06 79 TYR A CA 1
ATOM 603 C C . TYR A 1 79 ? -8.949 0.098 10.202 1.00 94.06 79 TYR A C 1
ATOM 605 O O . TYR A 1 79 ? -9.615 -0.200 9.212 1.00 94.06 79 TYR A O 1
ATOM 613 N N . GLN A 1 80 ? -8.642 -0.808 11.137 1.00 93.50 80 GLN A N 1
ATOM 614 C CA . GLN A 1 80 ? -9.011 -2.221 11.040 1.00 93.50 80 GLN A CA 1
ATOM 615 C C . GLN A 1 80 ? -10.520 -2.475 11.200 1.00 93.50 80 GLN A C 1
ATOM 617 O O . GLN A 1 80 ? -11.008 -3.481 10.688 1.00 93.50 80 GLN A O 1
ATOM 622 N N . GLU A 1 81 ? -11.261 -1.590 11.874 1.00 95.25 81 GLU A N 1
ATOM 623 C CA . GLU A 1 81 ? -12.703 -1.758 12.126 1.00 95.25 81 GLU A CA 1
ATOM 624 C C . GLU A 1 81 ? -13.529 -1.856 10.830 1.00 95.25 81 GLU A C 1
ATOM 626 O O . GLU A 1 81 ? -14.524 -2.571 10.790 1.00 95.25 81 GLU A O 1
ATOM 631 N N . GLY A 1 82 ? -13.084 -1.192 9.758 1.00 94.38 82 GLY A N 1
ATOM 632 C CA . GLY A 1 82 ? -13.711 -1.204 8.431 1.00 94.38 82 GLY A CA 1
ATOM 633 C C . GLY A 1 82 ? -12.777 -1.717 7.337 1.00 94.38 82 GLY A C 1
ATOM 634 O O . GLY A 1 82 ? -12.805 -1.203 6.223 1.00 94.38 82 GLY A O 1
ATOM 635 N N . LEU A 1 83 ? -11.895 -2.674 7.657 1.00 93.75 83 LEU A N 1
ATOM 636 C CA . LEU A 1 83 ? -10.737 -3.015 6.821 1.00 93.75 83 LEU A CA 1
ATOM 637 C C . LEU A 1 83 ? -11.079 -3.273 5.345 1.00 93.75 83 LEU A C 1
ATOM 639 O O . LEU A 1 83 ? -10.379 -2.771 4.474 1.00 93.75 83 LEU A O 1
ATOM 643 N N . THR A 1 84 ? -12.131 -4.038 5.052 1.00 94.56 84 THR A N 1
ATOM 644 C CA . THR A 1 84 ? -12.501 -4.380 3.668 1.00 94.56 84 THR A CA 1
ATOM 645 C C . THR A 1 84 ? -12.894 -3.141 2.863 1.00 94.56 84 THR A C 1
ATOM 647 O O . THR A 1 84 ? -12.340 -2.902 1.792 1.00 94.56 84 THR A O 1
ATOM 650 N N . ASP A 1 85 ? -13.804 -2.322 3.393 1.00 96.38 85 ASP A N 1
ATOM 651 C CA . ASP A 1 85 ? -14.247 -1.096 2.726 1.00 96.38 85 ASP A CA 1
ATOM 652 C C . ASP A 1 85 ? -13.120 -0.074 2.604 1.00 96.38 85 ASP A C 1
ATOM 654 O O . ASP A 1 85 ? -12.956 0.532 1.547 1.00 96.38 85 ASP A O 1
ATOM 658 N N . ASN A 1 86 ? -12.294 0.052 3.644 1.00 95.44 86 ASN A N 1
ATOM 659 C CA . ASN A 1 86 ? -11.148 0.951 3.647 1.00 95.44 86 ASN A CA 1
ATOM 660 C C . ASN A 1 86 ? -10.107 0.562 2.586 1.00 95.44 86 ASN A C 1
ATOM 662 O O . ASN A 1 86 ? -9.559 1.435 1.917 1.00 95.44 86 ASN A O 1
ATOM 666 N N . ILE A 1 87 ? -9.840 -0.737 2.403 1.00 96.31 87 ILE A N 1
ATOM 667 C CA . ILE A 1 87 ? -8.917 -1.230 1.370 1.00 96.31 87 ILE A CA 1
ATOM 668 C C . ILE A 1 87 ? -9.492 -1.007 -0.030 1.00 96.31 87 ILE A C 1
ATOM 670 O O . ILE A 1 87 ? -8.752 -0.591 -0.921 1.00 96.31 87 ILE A O 1
ATOM 674 N N . ARG A 1 88 ? -10.797 -1.228 -0.224 1.00 96.06 88 ARG A N 1
ATOM 675 C CA . ARG A 1 88 ? -11.473 -0.970 -1.502 1.00 96.06 88 ARG A CA 1
ATOM 676 C C . ARG A 1 88 ? -11.453 0.517 -1.868 1.00 96.06 88 ARG A C 1
ATOM 678 O O . ARG A 1 88 ? -11.095 0.858 -2.995 1.00 96.06 88 ARG A O 1
ATOM 685 N N . ASP A 1 89 ? -11.784 1.398 -0.922 1.00 95.12 89 ASP A N 1
ATOM 686 C CA . ASP A 1 89 ? -11.704 2.855 -1.103 1.00 95.12 89 ASP A CA 1
ATOM 687 C C . ASP A 1 89 ? -10.270 3.298 -1.423 1.00 95.12 89 ASP A C 1
ATOM 689 O O . ASP A 1 89 ? -10.034 4.009 -2.402 1.00 95.12 89 ASP A O 1
ATOM 693 N N . LEU A 1 90 ? -9.294 2.805 -0.652 1.00 94.50 90 LEU A N 1
ATOM 694 C CA . LEU A 1 90 ? -7.881 3.100 -0.869 1.00 94.50 90 LEU A CA 1
ATOM 695 C C . LEU A 1 90 ? -7.414 2.641 -2.255 1.00 94.50 90 LEU A C 1
ATOM 697 O O . LEU A 1 90 ? -6.732 3.395 -2.946 1.00 94.50 90 LEU A O 1
ATOM 701 N N . CYS A 1 91 ? -7.800 1.436 -2.678 1.00 94.69 91 CYS A N 1
ATOM 702 C CA . CYS A 1 91 ? -7.485 0.909 -4.003 1.00 94.69 91 CYS A CA 1
ATOM 703 C C . CYS A 1 91 ? -8.042 1.821 -5.103 1.00 94.69 91 CYS A C 1
ATOM 705 O O . CYS A 1 91 ? -7.310 2.196 -6.021 1.00 94.69 91 CYS A O 1
ATOM 707 N N . GLY A 1 92 ? -9.303 2.248 -4.982 1.00 94.44 92 GLY A N 1
ATOM 708 C CA . GLY A 1 92 ? -9.912 3.197 -5.913 1.00 94.44 92 GLY A CA 1
ATOM 709 C C . GLY A 1 92 ? -9.134 4.510 -5.978 1.00 94.44 92 GLY A C 1
ATOM 710 O O . GLY A 1 92 ? -8.696 4.919 -7.052 1.00 94.44 92 GLY A O 1
ATOM 711 N N . ARG A 1 93 ? -8.880 5.128 -4.821 1.00 94.06 93 ARG A N 1
ATOM 712 C CA . ARG A 1 93 ? -8.164 6.408 -4.717 1.00 94.06 93 ARG A CA 1
ATOM 713 C C . ARG A 1 93 ? -6.762 6.367 -5.312 1.00 94.06 93 ARG A C 1
ATOM 715 O O . ARG A 1 93 ? -6.403 7.278 -6.058 1.00 94.06 93 ARG A O 1
ATOM 722 N N . VAL A 1 94 ? -6.008 5.300 -5.041 1.00 92.00 94 VAL A N 1
ATOM 723 C CA . VAL A 1 94 ? -4.654 5.083 -5.579 1.00 92.00 94 VAL A CA 1
ATOM 724 C C . VAL A 1 94 ? -4.662 5.028 -7.106 1.00 92.00 94 VAL A C 1
ATOM 726 O O . VAL A 1 94 ? -3.795 5.626 -7.740 1.00 92.00 94 VAL A O 1
ATOM 729 N N . HIS A 1 95 ? -5.651 4.366 -7.707 1.00 91.50 95 HIS A N 1
ATOM 730 C CA . HIS A 1 95 ? -5.760 4.282 -9.165 1.00 91.50 95 HIS A CA 1
ATOM 731 C C . HIS A 1 95 ? -6.315 5.557 -9.807 1.00 91.50 95 HIS A C 1
ATOM 733 O O . HIS A 1 95 ? -5.960 5.865 -10.943 1.00 91.50 95 HIS A O 1
ATOM 739 N N . THR A 1 96 ? -7.168 6.306 -9.104 1.00 91.56 96 THR A N 1
ATOM 740 C CA . THR A 1 96 ? -7.752 7.554 -9.623 1.00 91.56 96 THR A CA 1
ATOM 741 C C . THR A 1 96 ? -6.908 8.799 -9.342 1.00 91.56 96 THR A C 1
ATOM 743 O O . THR A 1 96 ? -7.196 9.854 -9.898 1.00 91.56 96 THR A O 1
ATOM 746 N N . GLY A 1 97 ? -5.895 8.702 -8.475 1.00 84.56 97 GLY A N 1
ATOM 747 C CA . GLY A 1 97 ? -5.055 9.832 -8.064 1.00 84.56 97 GLY A CA 1
ATOM 748 C C . GLY A 1 97 ? -5.756 10.841 -7.145 1.00 84.56 97 GLY A C 1
ATOM 749 O O . GLY A 1 97 ? -5.455 12.029 -7.227 1.00 84.56 97 GLY A O 1
ATOM 750 N N . ARG A 1 98 ? -6.705 10.384 -6.316 1.00 75.44 98 ARG A N 1
ATOM 751 C CA . ARG A 1 98 ? -7.498 11.222 -5.398 1.00 75.44 98 ARG A CA 1
ATOM 752 C C . ARG A 1 98 ? -6.962 11.193 -3.965 1.00 75.44 98 ARG A C 1
ATOM 754 O O . ARG A 1 98 ? -6.694 10.086 -3.444 1.00 75.44 98 ARG A O 1
#

Solvent-accessible surface area (backbone atoms only — not comparable to full-atom values): 6518 Å² total; per-residue (Å²): 140,80,87,83,82,77,84,85,80,77,76,90,71,72,79,78,86,71,74,85,81,78,64,84,61,59,74,74,52,46,52,53,51,51,50,52,71,77,35,86,82,66,83,82,91,75,64,68,87,70,58,41,54,68,51,51,51,50,50,60,69,71,47,64,78,84,49,76,53,44,99,84,65,50,33,58,68,65,54,52,78,47,41,68,62,52,39,52,52,48,37,50,28,68,76,71,75,103

pLDDT: mean 78.0, std 20.46, range [33.81, 96.38]

Radius of gyration: 20.04 Å; Cα contacts (8 Å, |Δi|>4): 28; chains: 1; bounding box: 57×44×34 Å

Foldseek 3Di:
DDDDDDDDDDDPPDPPPPDPPPDDDDPVVVVVVVVCVVDVPDDDPDPLVVLALVNVVVVLVVDDQPDQADPVRHHSVNCVVCVNVSSVVVNVCSVVVD

Secondary structure (DSSP, 8-state):
-------------------STTSPPPHHHHHHHHHHHH-TT---S--GGG--HHHHHHHHHHS-TTPPPPTTS--HHHHHTTHHHHHHHHHHHHHHT-

Mean predicted aligned error: 12.38 Å

Sequence (98 aa):
MEGRDQPEGSLREEARGRTQSRVALPPNLERVNAAAKQAAQTRFTALLHHIDEAALLQAFRRQKRQASAGVDGVTVAKYQEGLTDNIRDLCGRVHTGR